Protein AF-A0A5K1HCT1-F1 (afdb_monomer_lite)

Sequence (72 aa):
MGKLLILSLLVLLVVGDKVLVILDNKQLEQTHSQFIELLKGEKNHQVEIAHSFGRNNIELKYYDRFRYDHIV

Secondary structure (DSSP, 8-state):
-HHHHHHHHHHHTT--EEEEEEESSTHHHHHTHHHHHHHHHSTTEEEEEEESSSS-----EETTEES-SEE-

pLDDT: mean 82.41, std 13.59, range [52.78, 97.12]

Structure (mmCIF, N/CA/C/O backbone):
data_AF-A0A5K1HCT1-F1
#
_entry.id   AF-A0A5K1HCT1-F1
#
loop_
_atom_site.group_PDB
_atom_site.id
_atom_site.type_symbol
_atom_site.label_atom_id
_atom_site.label_alt_id
_atom_site.label_comp_id
_atom_site.label_asym_id
_atom_site.label_entity_id
_atom_site.label_seq_id
_atom_site.pdbx_PDB_ins_code
_atom_site.Cartn_x
_atom_site.Cartn_y
_atom_site.Cartn_z
_atom_site.occupancy
_atom_site.B_iso_or_equiv
_atom_site.auth_seq_id
_atom_site.auth_comp_id
_atom_site.auth_asym_id
_atom_site.auth_atom_id
_atom_site.pdbx_PDB_model_num
ATOM 1 N N . MET A 1 1 ? 37.513 -7.550 -10.948 1.00 52.78 1 MET A N 1
ATOM 2 C CA . MET A 1 1 ? 36.331 -8.426 -11.130 1.00 52.78 1 MET A CA 1
ATOM 3 C C . MET A 1 1 ? 35.475 -8.574 -9.866 1.00 52.78 1 MET A C 1
ATOM 5 O O . MET A 1 1 ? 34.271 -8.416 -9.985 1.00 52.78 1 MET A O 1
ATOM 9 N N . GLY A 1 2 ? 36.033 -8.760 -8.659 1.00 57.66 2 GLY A N 1
ATOM 10 C CA . GLY A 1 2 ? 35.228 -8.942 -7.428 1.00 57.66 2 GLY A CA 1
ATOM 11 C C . GLY A 1 2 ? 34.277 -7.793 -7.040 1.00 57.66 2 GLY A C 1
ATOM 12 O O . GLY A 1 2 ? 33.201 -8.044 -6.514 1.00 57.66 2 GLY A O 1
ATOM 13 N N . LYS A 1 3 ? 34.608 -6.533 -7.366 1.00 58.34 3 LYS A N 1
ATOM 14 C CA . LYS A 1 3 ? 33.748 -5.370 -7.057 1.00 58.34 3 LYS A CA 1
ATOM 15 C C . LYS A 1 3 ? 32.437 -5.330 -7.869 1.00 58.34 3 LYS A C 1
ATOM 17 O O . LYS A 1 3 ? 31.438 -4.837 -7.365 1.00 58.34 3 LYS A O 1
ATOM 22 N N . LEU A 1 4 ? 32.424 -5.879 -9.090 1.00 63.62 4 LEU A N 1
ATOM 23 C CA . LEU A 1 4 ? 31.226 -5.946 -9.949 1.00 63.62 4 LEU A CA 1
ATOM 24 C C . LEU A 1 4 ? 30.242 -7.038 -9.490 1.00 63.62 4 LEU A C 1
ATOM 26 O O . LEU A 1 4 ? 29.030 -6.874 -9.618 1.00 63.62 4 LEU A O 1
ATOM 30 N N . LEU A 1 5 ? 30.753 -8.126 -8.905 1.00 61.53 5 LEU A N 1
ATOM 31 C CA . LEU A 1 5 ? 29.931 -9.197 -8.329 1.00 61.53 5 LEU A CA 1
ATOM 32 C C . LEU A 1 5 ? 29.175 -8.730 -7.077 1.00 61.53 5 LEU A C 1
ATOM 34 O O . LEU A 1 5 ? 28.011 -9.060 -6.900 1.00 61.53 5 LEU A O 1
ATOM 38 N N . ILE A 1 6 ? 29.803 -7.898 -6.244 1.00 65.94 6 ILE A N 1
ATOM 39 C CA . ILE A 1 6 ? 29.156 -7.331 -5.050 1.00 65.94 6 ILE A CA 1
ATOM 40 C C . ILE A 1 6 ? 28.043 -6.350 -5.448 1.00 65.94 6 ILE A C 1
ATOM 42 O O . ILE A 1 6 ? 26.969 -6.359 -4.854 1.00 65.94 6 ILE A O 1
ATOM 46 N N . LEU A 1 7 ? 28.274 -5.538 -6.485 1.00 59.78 7 LEU A N 1
ATOM 47 C CA . LEU A 1 7 ? 27.279 -4.585 -6.977 1.00 59.78 7 LEU A CA 1
ATOM 48 C C . LEU A 1 7 ? 26.058 -5.291 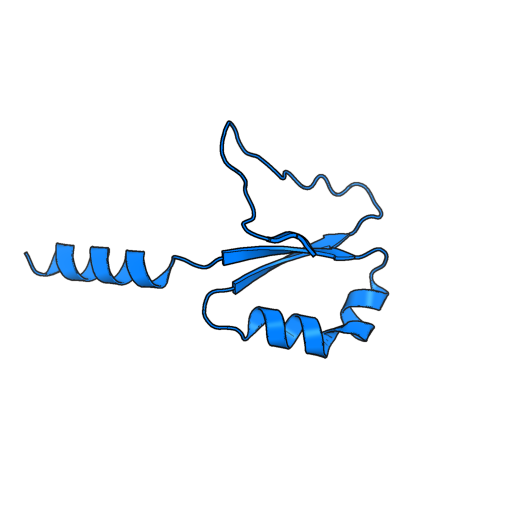-7.594 1.00 59.78 7 LEU A C 1
ATOM 50 O O . LEU A 1 7 ? 24.930 -4.894 -7.333 1.00 59.78 7 LEU A O 1
ATOM 54 N N . SER A 1 8 ? 26.267 -6.364 -8.364 1.00 61.28 8 SER A N 1
ATOM 55 C CA . SER A 1 8 ? 25.170 -7.159 -8.946 1.00 61.28 8 SER A CA 1
ATOM 56 C C . SER A 1 8 ? 24.376 -7.942 -7.894 1.00 61.28 8 SER A C 1
ATOM 58 O O . SER A 1 8 ? 23.155 -8.032 -8.003 1.00 61.28 8 SER A O 1
ATOM 60 N N . LEU A 1 9 ? 25.033 -8.427 -6.837 1.00 57.91 9 LEU A N 1
ATOM 61 C CA . LEU A 1 9 ? 24.366 -9.068 -5.7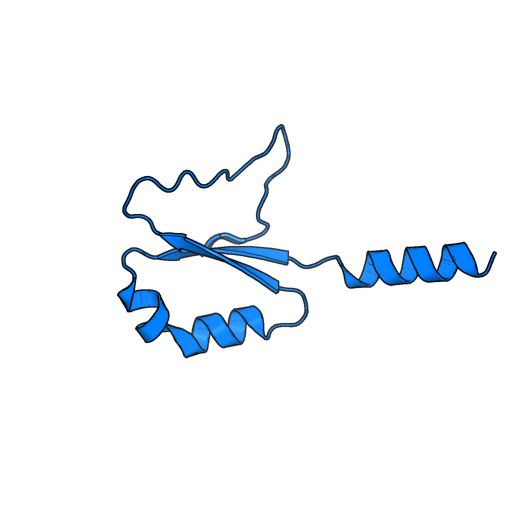00 1.00 57.91 9 LEU A CA 1
ATOM 62 C C . LEU A 1 9 ? 23.511 -8.075 -4.887 1.00 57.91 9 LEU A C 1
ATOM 64 O O . LEU A 1 9 ? 22.416 -8.420 -4.452 1.00 57.91 9 LEU A O 1
ATOM 68 N N . LEU A 1 10 ? 23.974 -6.829 -4.727 1.00 57.97 10 LEU A N 1
ATOM 69 C CA . LEU A 1 10 ? 23.208 -5.753 -4.082 1.00 57.97 10 LEU A CA 1
ATOM 70 C C . LEU A 1 10 ? 21.976 -5.337 -4.897 1.00 57.97 10 LEU A C 1
ATOM 72 O O . LEU A 1 10 ? 20.936 -5.060 -4.312 1.00 57.97 10 LEU A O 1
ATOM 76 N N . VAL A 1 11 ? 22.064 -5.327 -6.230 1.00 57.91 11 VAL A N 1
ATOM 77 C CA . VAL A 1 11 ? 20.922 -5.001 -7.106 1.00 57.91 11 VAL A CA 1
ATOM 78 C C . VAL A 1 11 ? 19.815 -6.057 -7.003 1.00 57.91 11 VAL A C 1
ATOM 80 O O . VAL A 1 11 ? 18.641 -5.701 -6.990 1.00 57.91 11 VAL A O 1
ATOM 83 N N . LEU 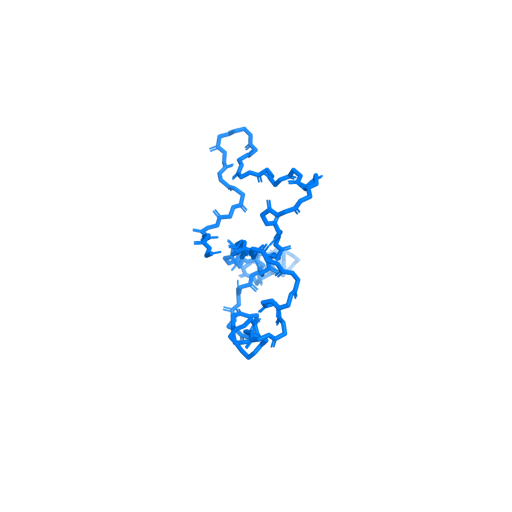A 1 12 ? 20.172 -7.338 -6.856 1.00 53.44 12 LEU A N 1
ATOM 84 C CA . LEU A 1 12 ? 19.214 -8.436 -6.657 1.00 53.44 12 LEU A CA 1
ATOM 85 C C . LEU A 1 12 ? 18.474 -8.370 -5.310 1.00 53.44 12 LEU A C 1
ATOM 87 O O . LEU A 1 12 ? 17.336 -8.816 -5.224 1.00 53.44 12 LEU A O 1
ATOM 91 N N . LEU A 1 13 ? 19.093 -7.799 -4.273 1.00 54.09 13 LEU A N 1
ATOM 92 C CA . LEU A 1 13 ? 18.493 -7.656 -2.938 1.00 54.09 13 LEU A CA 1
ATOM 93 C C . LEU A 1 13 ? 17.496 -6.488 -2.827 1.00 54.09 13 LEU A C 1
ATOM 95 O O . LEU A 1 13 ? 16.831 -6.356 -1.804 1.00 54.09 13 LEU A O 1
ATOM 99 N N . VAL A 1 14 ? 17.398 -5.633 -3.851 1.00 57.72 14 VAL A N 1
ATOM 100 C CA . VAL A 1 14 ? 16.598 -4.390 -3.833 1.00 57.72 14 VAL A CA 1
ATOM 101 C C . VAL A 1 14 ? 15.433 -4.442 -4.836 1.00 57.72 14 VAL A C 1
ATOM 103 O O . VAL A 1 14 ? 14.795 -3.430 -5.114 1.00 57.72 14 VAL A O 1
ATOM 106 N N . VAL A 1 15 ? 15.107 -5.617 -5.380 1.00 65.75 15 VAL A N 1
ATOM 107 C CA . VAL A 1 15 ? 13.896 -5.794 -6.197 1.00 65.75 15 VAL A CA 1
ATOM 108 C C . VAL A 1 15 ? 12.766 -6.218 -5.271 1.00 65.75 15 VAL A C 1
ATOM 110 O O . VAL A 1 15 ? 12.577 -7.401 -5.007 1.00 65.75 15 VAL A O 1
ATOM 113 N N . GLY A 1 16 ? 12.092 -5.223 -4.703 1.00 74.88 16 GLY A N 1
ATOM 114 C CA . GLY A 1 16 ? 10.898 -5.435 -3.908 1.00 74.88 16 GLY A CA 1
ATOM 115 C C . GLY A 1 16 ? 9.657 -4.858 -4.559 1.00 74.88 16 GLY A C 1
ATOM 116 O O . GLY A 1 16 ? 9.736 -3.752 -5.098 1.00 74.88 16 GLY A O 1
ATOM 117 N N . ASP A 1 17 ? 8.549 -5.596 -4.493 1.00 88.44 17 ASP A N 1
ATOM 118 C CA . ASP A 1 17 ? 7.263 -5.161 -5.023 1.00 88.44 17 ASP A CA 1
ATOM 119 C C . ASP A 1 17 ? 6.779 -3.959 -4.219 1.00 88.44 17 ASP A C 1
ATOM 121 O O . ASP A 1 17 ? 6.721 -3.965 -2.981 1.00 88.44 17 ASP A O 1
ATOM 125 N N . LYS A 1 18 ? 6.456 -2.888 -4.931 1.00 91.06 18 LYS A N 1
ATOM 126 C CA . LYS A 1 18 ? 5.939 -1.662 -4.338 1.00 91.06 18 LYS A CA 1
ATOM 127 C C . LYS A 1 18 ? 4.432 -1.775 -4.218 1.00 91.06 18 LYS A C 1
ATOM 129 O O . LYS A 1 18 ? 3.727 -1.824 -5.225 1.00 91.06 18 LYS A O 1
ATOM 134 N N . VAL A 1 19 ? 3.941 -1.773 -2.986 1.00 93.25 19 VAL A N 1
ATOM 135 C CA . VAL A 1 19 ? 2.517 -1.899 -2.672 1.00 93.25 19 VAL A CA 1
ATOM 136 C C . VAL A 1 19 ? 2.013 -0.567 -2.140 1.00 93.25 19 VAL A C 1
ATOM 138 O O . VAL A 1 19 ? 2.517 -0.069 -1.134 1.00 93.25 19 VAL A O 1
ATOM 141 N N . LEU A 1 20 ? 1.007 0.005 -2.793 1.00 94.12 20 LEU A N 1
ATOM 142 C CA . LEU A 1 20 ? 0.281 1.164 -2.283 1.00 94.12 20 LEU A CA 1
ATOM 143 C C . LEU A 1 20 ? -0.978 0.695 -1.553 1.00 94.12 20 LEU A C 1
ATOM 145 O O . LEU A 1 20 ? -1.809 0.019 -2.151 1.00 94.12 20 LEU A O 1
ATOM 149 N N . VAL A 1 21 ? -1.140 1.091 -0.293 1.00 93.94 21 VAL A N 1
ATOM 150 C CA . VAL A 1 21 ? -2.358 0.856 0.493 1.00 93.94 21 VAL A CA 1
ATOM 151 C C . VAL A 1 21 ? -3.097 2.178 0.660 1.00 93.94 21 VAL A C 1
ATOM 153 O O . VAL A 1 21 ? -2.552 3.116 1.250 1.00 93.94 21 VAL A O 1
ATOM 156 N N . ILE A 1 22 ? -4.329 2.267 0.159 1.00 93.12 22 ILE A N 1
ATOM 157 C CA . ILE A 1 22 ? -5.148 3.484 0.236 1.00 93.12 22 ILE A CA 1
ATOM 158 C C . ILE A 1 22 ? -6.221 3.305 1.309 1.00 93.12 22 ILE A C 1
ATOM 160 O O . ILE A 1 22 ? -7.115 2.471 1.200 1.00 93.12 22 ILE A O 1
ATOM 164 N N . LEU A 1 23 ? -6.160 4.130 2.352 1.00 92.88 23 LEU A N 1
ATOM 165 C CA . LEU A 1 23 ? -7.063 4.049 3.496 1.00 92.88 23 LEU A CA 1
ATOM 166 C C . LEU A 1 23 ? -8.049 5.212 3.522 1.00 92.88 23 LEU A C 1
ATOM 168 O O . LEU A 1 23 ? -7.671 6.372 3.356 1.00 92.88 23 LEU A O 1
ATOM 172 N N . ASP A 1 24 ? -9.310 4.908 3.817 1.00 91.56 24 ASP A N 1
ATOM 173 C CA . ASP A 1 24 ? -10.373 5.914 3.833 1.00 91.56 24 ASP A CA 1
ATOM 174 C C . ASP A 1 24 ? -10.312 6.880 5.027 1.00 91.56 24 ASP A C 1
ATOM 176 O O . ASP A 1 24 ? -10.776 8.014 4.980 1.00 91.56 24 ASP A O 1
ATOM 180 N N . ASN A 1 25 ? -9.712 6.442 6.129 1.00 89.31 25 ASN A N 1
ATOM 181 C CA . ASN A 1 25 ? -9.498 7.257 7.316 1.00 89.31 25 ASN A CA 1
ATOM 182 C C . ASN A 1 25 ? -8.270 6.753 8.091 1.00 89.31 25 ASN A C 1
ATOM 184 O O . ASN A 1 25 ? -7.820 5.621 7.908 1.00 89.31 25 ASN A O 1
ATOM 188 N N . LYS A 1 26 ? -7.736 7.589 8.988 1.00 88.25 26 LYS A N 1
ATOM 189 C CA . LYS A 1 26 ? -6.541 7.258 9.784 1.00 88.25 26 LYS A CA 1
ATOM 190 C C . LYS A 1 26 ? -6.763 6.100 10.768 1.00 88.25 26 LYS A C 1
ATOM 192 O O . LYS A 1 26 ? -5.819 5.41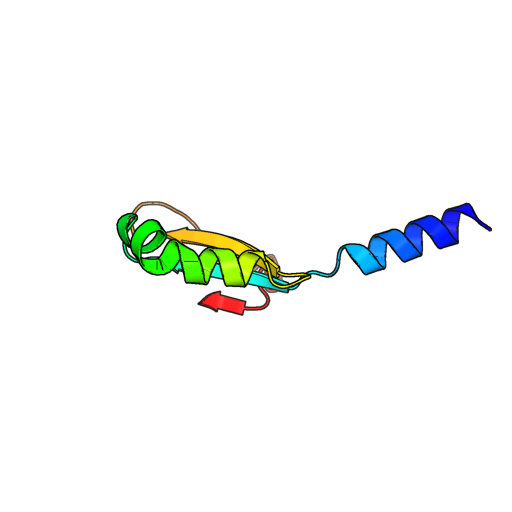4 11.143 1.00 88.25 26 LYS A O 1
ATOM 197 N N . GLN A 1 27 ? -8.003 5.868 11.200 1.00 92.94 27 GLN A N 1
ATOM 198 C CA . GLN A 1 27 ? -8.316 4.803 12.156 1.00 92.94 27 GLN A CA 1
ATOM 199 C C . GLN A 1 27 ? -8.089 3.412 11.545 1.00 92.94 27 GLN A C 1
ATOM 201 O O . GLN A 1 27 ? -7.686 2.492 12.256 1.00 92.94 27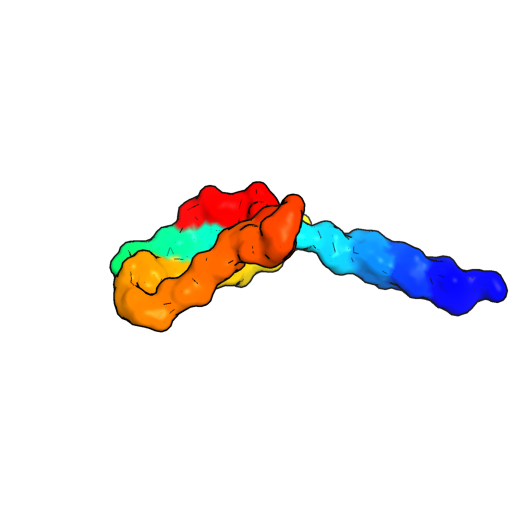 GLN A O 1
ATOM 206 N N . LEU A 1 28 ? -8.262 3.271 10.226 1.00 92.94 28 LEU A N 1
ATOM 207 C CA . LEU A 1 28 ? -8.056 2.005 9.524 1.00 92.94 28 LEU A CA 1
ATOM 208 C C . LEU A 1 28 ? -6.619 1.481 9.618 1.00 92.94 28 LEU A C 1
ATOM 210 O O . LEU A 1 28 ? -6.450 0.263 9.613 1.00 92.94 28 LEU A O 1
ATOM 214 N N . GLU A 1 29 ? -5.615 2.353 9.777 1.00 91.69 29 GLU A N 1
ATOM 215 C CA . GLU A 1 29 ? -4.227 1.931 10.024 1.00 91.69 29 GLU A CA 1
ATOM 216 C C . GLU A 1 29 ? -4.108 1.117 11.315 1.00 91.69 29 GLU A C 1
ATOM 218 O O . GLU A 1 29 ? -3.388 0.124 11.370 1.00 91.69 29 GLU A O 1
ATOM 223 N N . GLN A 1 30 ? -4.831 1.526 12.360 1.00 93.94 30 GLN A N 1
ATOM 224 C CA . GLN A 1 30 ? -4.812 0.848 13.653 1.00 93.94 30 GLN A CA 1
ATOM 225 C C . GLN A 1 30 ? -5.651 -0.426 13.605 1.00 93.94 30 GLN A C 1
ATOM 227 O O . GLN A 1 30 ? -5.193 -1.485 14.042 1.00 93.94 30 GLN A O 1
ATOM 232 N N . THR A 1 31 ? -6.855 -0.339 13.032 1.00 97.12 31 THR A N 1
ATOM 233 C CA . THR A 1 31 ? -7.779 -1.476 12.912 1.00 97.12 31 THR A CA 1
ATOM 234 C C . THR A 1 31 ? -7.173 -2.625 12.108 1.00 97.12 31 THR A C 1
ATOM 236 O O . THR A 1 31 ? -7.354 -3.780 12.479 1.00 97.12 31 THR A O 1
ATOM 239 N N . HIS A 1 32 ? -6.410 -2.320 11.054 1.00 95.62 32 HIS A N 1
ATOM 240 C CA . HIS A 1 32 ? -5.781 -3.314 10.178 1.00 95.62 32 HIS A CA 1
ATOM 241 C C . HIS A 1 32 ? -4.264 -3.401 10.384 1.00 95.62 32 HIS A C 1
ATOM 243 O O . HIS A 1 32 ? -3.543 -3.858 9.499 1.00 95.62 32 HIS A O 1
ATOM 249 N N . SER A 1 33 ? -3.770 -2.987 11.553 1.00 94.12 33 SER A N 1
ATOM 250 C CA . SER A 1 33 ? -2.335 -2.939 11.864 1.00 94.12 33 SER A CA 1
ATOM 251 C C . SER A 1 33 ? -1.642 -4.284 11.653 1.00 94.12 33 SER A C 1
ATOM 253 O O . SER A 1 33 ? -0.606 -4.332 11.003 1.00 94.12 33 SER A O 1
ATOM 255 N N . GLN A 1 34 ? -2.263 -5.386 12.080 1.00 94.25 34 GLN A N 1
ATOM 256 C CA . GLN A 1 34 ? -1.737 -6.740 11.872 1.00 94.25 34 GLN A CA 1
ATOM 257 C C . GLN A 1 34 ? -1.597 -7.098 10.388 1.00 94.25 34 GLN A C 1
ATOM 259 O O . GLN A 1 34 ? -0.596 -7.674 9.980 1.00 94.25 34 GLN A O 1
ATOM 264 N N . PHE A 1 35 ? -2.580 -6.738 9.560 1.00 91.69 35 PHE A N 1
ATOM 265 C CA . PHE A 1 35 ? -2.518 -6.973 8.117 1.00 91.69 35 PHE A CA 1
ATOM 266 C C . PHE A 1 35 ? -1.415 -6.135 7.465 1.00 91.69 35 PHE A C 1
ATOM 268 O O . PHE A 1 35 ? -0.635 -6.649 6.668 1.00 91.69 35 PHE A O 1
ATOM 275 N N . ILE A 1 36 ? -1.306 -4.862 7.850 1.00 92.19 36 ILE A N 1
ATOM 276 C CA . ILE A 1 36 ? -0.261 -3.954 7.367 1.00 92.19 36 ILE A CA 1
ATOM 277 C C . ILE A 1 36 ? 1.130 -4.448 7.796 1.00 92.19 36 ILE A C 1
ATOM 279 O O . ILE A 1 36 ? 2.080 -4.360 7.020 1.00 92.19 36 ILE A O 1
ATOM 283 N N . GLU A 1 37 ? 1.270 -4.978 9.011 1.00 91.69 37 GLU A N 1
ATOM 284 C CA . GLU A 1 37 ? 2.512 -5.580 9.506 1.00 91.69 37 GLU A CA 1
ATOM 285 C C . GLU A 1 37 ? 2.872 -6.858 8.753 1.00 91.69 37 GLU A C 1
ATOM 287 O O . GLU A 1 37 ? 4.033 -7.026 8.386 1.00 91.69 37 GLU A O 1
ATOM 292 N N . LEU A 1 38 ? 1.897 -7.723 8.464 1.00 91.31 38 LEU A N 1
ATOM 293 C CA . LEU A 1 38 ? 2.111 -8.912 7.637 1.00 91.31 38 LEU A CA 1
ATOM 294 C C . LEU A 1 38 ? 2.561 -8.528 6.224 1.00 91.31 38 LEU A C 1
ATOM 296 O O . LEU A 1 38 ? 3.565 -9.049 5.750 1.00 91.31 38 LEU A O 1
ATOM 300 N N . LEU A 1 39 ? 1.891 -7.555 5.601 1.00 89.50 39 LEU A N 1
ATOM 301 C CA . LEU A 1 39 ? 2.273 -7.002 4.299 1.00 89.50 39 LEU A CA 1
ATOM 302 C C . LEU A 1 39 ? 3.709 -6.472 4.293 1.00 89.50 39 LEU A C 1
ATOM 304 O O . LEU A 1 39 ? 4.446 -6.740 3.352 1.00 89.50 39 LEU A O 1
ATOM 308 N N . LYS A 1 40 ? 4.116 -5.740 5.337 1.00 87.56 40 LYS A N 1
ATOM 309 C CA . LYS A 1 40 ? 5.488 -5.224 5.494 1.00 87.56 40 LYS A CA 1
ATOM 310 C C . LYS A 1 40 ? 6.507 -6.318 5.826 1.00 87.56 40 LYS A C 1
ATOM 312 O O . LYS A 1 40 ? 7.692 -6.148 5.551 1.00 87.56 40 LYS A O 1
ATOM 317 N N . GLY A 1 41 ? 6.064 -7.390 6.480 1.00 81.06 41 GLY A N 1
ATOM 318 C CA . GLY A 1 41 ? 6.883 -8.522 6.904 1.00 81.06 41 GLY A CA 1
ATOM 319 C C . GLY A 1 41 ? 7.137 -9.548 5.799 1.00 81.06 41 GLY A C 1
ATOM 320 O O . GLY A 1 41 ? 8.083 -10.333 5.914 1.00 81.06 41 GLY A O 1
ATOM 321 N N . GLU A 1 42 ? 6.340 -9.541 4.725 1.00 78.06 42 GLU A N 1
ATOM 322 C CA . GLU A 1 42 ? 6.631 -10.338 3.537 1.00 78.06 42 GLU A CA 1
ATOM 323 C C . GLU A 1 42 ? 7.923 -9.851 2.880 1.00 78.06 42 GLU A C 1
ATOM 325 O O . GLU A 1 42 ? 8.107 -8.672 2.562 1.00 78.06 42 GLU A O 1
ATOM 330 N N . LYS A 1 43 ? 8.867 -10.787 2.724 1.00 67.88 43 LYS A N 1
ATOM 331 C CA . LYS A 1 43 ? 10.182 -10.498 2.160 1.00 67.88 43 LYS A CA 1
ATOM 332 C C . LYS A 1 43 ? 9.973 -9.898 0.778 1.00 67.88 43 LYS A C 1
ATOM 334 O O . LYS A 1 43 ? 9.460 -10.580 -0.099 1.00 67.88 43 LYS A O 1
ATOM 339 N N . ASN A 1 44 ? 10.444 -8.663 0.624 1.00 76.12 44 ASN A N 1
ATOM 340 C CA . ASN A 1 44 ? 10.451 -7.869 -0.601 1.00 76.12 44 ASN A CA 1
ATOM 341 C C . ASN A 1 44 ? 9.249 -6.934 -0.811 1.00 76.12 44 ASN A C 1
ATOM 343 O O . ASN A 1 44 ? 9.244 -6.250 -1.820 1.00 76.12 44 ASN A O 1
ATOM 347 N N . HIS A 1 45 ? 8.297 -6.778 0.109 1.00 87.75 45 HIS A N 1
ATOM 348 C CA . HIS A 1 45 ? 7.284 -5.723 -0.054 1.00 87.75 45 HIS A CA 1
ATOM 349 C C . HIS A 1 45 ? 7.757 -4.356 0.461 1.00 87.75 45 HIS A C 1
ATOM 351 O O . HIS A 1 45 ? 8.162 -4.197 1.614 1.00 87.75 45 HIS A O 1
ATOM 357 N N . GLN A 1 46 ? 7.656 -3.334 -0.389 1.00 89.50 46 GLN A N 1
ATOM 358 C CA . GLN A 1 46 ? 7.800 -1.924 -0.022 1.00 89.50 46 GLN A CA 1
ATOM 359 C C . GLN A 1 46 ? 6.407 -1.297 0.066 1.00 89.50 46 GLN A C 1
ATOM 361 O O . GLN A 1 46 ? 5.832 -0.902 -0.946 1.00 89.50 46 GLN A O 1
ATOM 366 N N . VAL A 1 47 ? 5.857 -1.233 1.281 1.00 91.50 47 VAL A N 1
ATOM 367 C CA . VAL A 1 47 ? 4.484 -0.767 1.519 1.00 91.50 47 VAL A CA 1
ATOM 368 C C . VAL A 1 47 ? 4.450 0.741 1.776 1.00 91.50 47 VAL A C 1
ATOM 370 O O . VAL A 1 47 ? 5.013 1.217 2.766 1.00 91.50 47 VAL A O 1
ATOM 373 N N . GLU A 1 48 ? 3.738 1.479 0.928 1.00 92.00 48 GLU A N 1
ATOM 374 C CA . GLU A 1 48 ? 3.393 2.890 1.120 1.00 92.00 48 GLU A CA 1
ATOM 375 C C . GLU A 1 48 ? 1.923 3.009 1.538 1.00 92.00 48 GLU A C 1
ATOM 377 O O . GLU A 1 48 ? 1.048 2.403 0.926 1.00 92.00 48 GLU A O 1
ATOM 382 N N . ILE A 1 49 ? 1.647 3.785 2.589 1.00 91.62 49 ILE A N 1
ATOM 383 C CA . ILE A 1 49 ? 0.282 4.041 3.059 1.00 91.62 49 ILE A CA 1
ATOM 384 C C . ILE A 1 49 ? -0.111 5.443 2.632 1.00 91.62 49 ILE A C 1
ATOM 386 O O . ILE A 1 49 ? 0.581 6.415 2.944 1.00 91.62 49 ILE A O 1
ATOM 390 N N . ALA A 1 50 ? -1.250 5.540 1.966 1.00 91.81 50 ALA A N 1
ATOM 391 C CA . ALA A 1 50 ? -1.859 6.799 1.617 1.00 91.81 50 ALA A CA 1
ATOM 392 C C . ALA A 1 50 ? -3.307 6.856 2.098 1.00 91.81 50 ALA A C 1
ATOM 394 O O . ALA A 1 50 ? -3.914 5.861 2.490 1.00 91.81 50 ALA A O 1
ATOM 395 N N . HIS A 1 51 ? -3.861 8.060 2.072 1.00 90.62 51 HIS A N 1
ATOM 396 C CA . HIS A 1 51 ? -5.198 8.335 2.560 1.00 90.62 51 HIS A CA 1
ATOM 397 C C . HIS A 1 51 ? -6.060 8.894 1.436 1.00 90.62 51 HIS A C 1
ATOM 399 O O . HIS A 1 51 ? -5.615 9.803 0.735 1.00 90.62 51 HIS A O 1
ATOM 405 N N . SER A 1 52 ? -7.282 8.375 1.284 1.00 87.50 52 SER A N 1
ATOM 406 C CA . SER A 1 52 ? -8.257 8.887 0.304 1.00 87.50 52 SER A CA 1
ATOM 407 C C . SER A 1 52 ? -8.706 10.319 0.634 1.00 87.50 52 SER A C 1
ATOM 409 O O . SER A 1 52 ? -9.170 11.052 -0.239 1.00 87.50 52 SER A O 1
ATOM 411 N N . PHE A 1 53 ? -8.569 10.717 1.903 1.00 81.38 53 PHE A N 1
ATOM 412 C CA . PHE A 1 53 ? -8.991 12.003 2.432 1.00 81.38 53 PHE A CA 1
ATOM 413 C C . PHE A 1 53 ? -7.819 12.990 2.537 1.00 81.38 53 PHE A C 1
ATOM 415 O O . PHE A 1 53 ? -6.675 12.629 2.817 1.00 81.38 53 PHE A O 1
ATOM 422 N N . GLY A 1 54 ? -8.122 14.278 2.373 1.00 75.06 54 GLY A N 1
ATOM 423 C CA . GLY A 1 54 ? -7.131 15.356 2.409 1.00 75.06 54 GLY A CA 1
ATOM 424 C C . GLY A 1 54 ? -6.515 15.666 1.041 1.00 75.06 54 GLY A C 1
ATOM 425 O O . GLY A 1 54 ? -6.945 15.161 0.010 1.00 75.06 54 GLY A O 1
ATOM 426 N N . ARG A 1 55 ? -5.522 16.563 1.017 1.00 65.25 55 ARG A N 1
ATOM 427 C CA . ARG A 1 55 ? -4.808 16.966 -0.211 1.00 65.25 55 ARG A CA 1
ATOM 428 C C . ARG A 1 55 ? -3.509 16.178 -0.386 1.00 65.25 55 ARG A C 1
ATOM 430 O O . ARG A 1 55 ? -2.442 16.773 -0.512 1.00 65.25 55 ARG A O 1
ATOM 437 N N . ASN A 1 56 ? -3.597 14.852 -0.365 1.00 70.38 56 ASN A N 1
ATOM 438 C CA . ASN A 1 56 ? -2.462 13.997 -0.697 1.00 70.38 56 ASN A CA 1
ATOM 439 C C . ASN A 1 56 ? -2.519 13.654 -2.187 1.00 70.38 56 ASN A C 1
ATOM 441 O O . ASN A 1 56 ? -3.404 12.931 -2.634 1.00 70.38 56 ASN A O 1
ATOM 445 N N . ASN A 1 57 ? -1.577 14.187 -2.964 1.00 81.12 57 ASN A N 1
ATOM 446 C CA . ASN A 1 57 ? -1.426 13.815 -4.366 1.00 81.12 57 ASN A CA 1
ATOM 447 C C . ASN A 1 57 ? -0.563 12.555 -4.441 1.00 81.12 57 ASN A C 1
ATOM 449 O O . ASN A 1 57 ? 0.650 12.628 -4.250 1.00 81.12 57 ASN A O 1
ATOM 453 N N . ILE A 1 58 ? -1.191 11.413 -4.716 1.00 84.94 58 ILE A N 1
ATOM 454 C CA . ILE A 1 58 ? -0.484 10.154 -4.955 1.00 84.94 58 ILE A CA 1
ATOM 455 C C . ILE A 1 58 ? -0.253 10.028 -6.457 1.00 84.94 58 ILE A C 1
ATOM 457 O O . ILE A 1 58 ? -1.191 9.969 -7.251 1.00 84.94 58 ILE A O 1
ATOM 461 N N . GLU A 1 59 ? 1.010 10.000 -6.859 1.00 89.31 59 GLU A N 1
ATOM 462 C CA . GLU A 1 59 ? 1.386 9.815 -8.256 1.00 89.31 59 GLU A CA 1
ATOM 463 C C . GLU A 1 59 ? 1.505 8.316 -8.562 1.00 89.31 59 GLU A C 1
ATOM 465 O O . GLU A 1 59 ? 2.420 7.6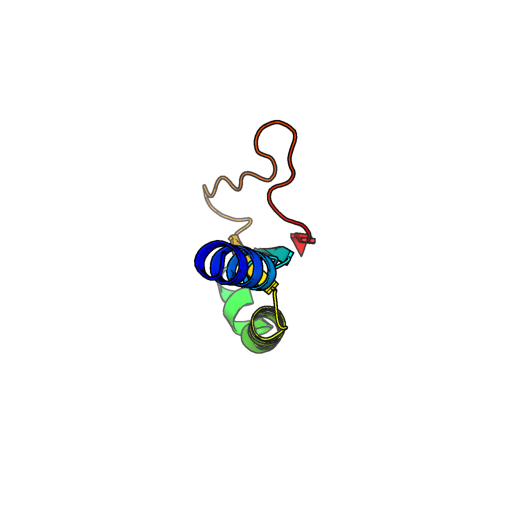46 -8.086 1.00 89.31 59 GLU A O 1
ATOM 470 N N . LEU A 1 60 ? 0.580 7.786 -9.368 1.00 90.62 60 LEU A N 1
ATOM 471 C CA . LEU A 1 60 ? 0.533 6.358 -9.725 1.00 90.62 60 LEU A CA 1
ATOM 472 C C . LEU A 1 60 ? 1.484 5.985 -10.875 1.00 90.62 60 LEU A C 1
ATOM 474 O O . LEU A 1 60 ? 1.834 4.816 -11.054 1.00 90.62 60 LEU A O 1
ATOM 478 N N . LYS A 1 61 ? 1.898 6.974 -11.672 1.00 92.69 61 LYS A N 1
ATOM 479 C CA . LYS A 1 61 ? 2.705 6.787 -12.879 1.00 92.69 61 LYS A CA 1
ATOM 480 C C . LYS A 1 61 ? 3.700 7.929 -13.013 1.00 92.69 61 LYS A C 1
ATOM 482 O O . LYS A 1 61 ? 3.321 9.081 -12.852 1.00 92.69 61 LYS A O 1
ATOM 487 N N . TYR A 1 62 ? 4.935 7.606 -13.378 1.00 88.62 62 TYR A N 1
ATOM 488 C CA . TYR A 1 62 ? 5.943 8.590 -13.762 1.00 88.62 62 TYR A CA 1
ATOM 489 C C . TYR A 1 62 ? 6.412 8.274 -15.189 1.00 88.62 62 TYR A C 1
ATOM 491 O O . TYR A 1 62 ? 6.945 7.192 -15.450 1.00 88.62 62 TYR A O 1
ATOM 499 N N . TYR A 1 63 ? 6.155 9.191 -16.129 1.00 90.19 63 TYR A N 1
ATOM 500 C CA . TYR A 1 63 ? 6.234 8.945 -17.578 1.00 90.19 63 TYR A CA 1
ATOM 501 C C . TYR A 1 63 ? 5.410 7.716 -18.012 1.00 90.19 63 TYR A C 1
ATOM 503 O O . TYR A 1 63 ? 4.192 7.705 -17.848 1.00 90.19 63 TYR A O 1
ATOM 511 N N . ASP A 1 64 ? 6.065 6.680 -18.548 1.00 91.12 64 ASP A N 1
ATOM 512 C CA . ASP A 1 64 ? 5.462 5.429 -19.021 1.00 91.12 64 ASP A CA 1
ATOM 513 C C . ASP A 1 64 ? 5.645 4.244 -18.073 1.00 91.12 64 ASP A C 1
ATOM 515 O O . ASP A 1 64 ? 5.471 3.093 -18.465 1.00 91.12 64 ASP A O 1
ATOM 519 N N . ARG A 1 65 ? 5.965 4.512 -16.802 1.00 88.81 65 ARG A N 1
ATOM 520 C CA . ARG A 1 65 ? 6.166 3.466 -15.793 1.00 88.81 65 ARG A CA 1
ATOM 521 C C . ARG A 1 65 ? 5.198 3.617 -14.630 1.00 88.81 65 ARG A C 1
ATOM 523 O O . ARG A 1 65 ? 5.064 4.708 -14.072 1.00 88.81 65 ARG A O 1
ATOM 530 N N . PHE A 1 66 ? 4.555 2.512 -14.260 1.00 92.88 66 PHE A N 1
ATOM 531 C CA . PHE A 1 66 ? 3.794 2.418 -13.018 1.00 92.88 66 PHE A CA 1
ATOM 532 C C . PHE A 1 66 ? 4.746 2.500 -11.826 1.00 92.88 66 PHE A C 1
ATOM 534 O O . PHE A 1 66 ? 5.861 1.976 -11.870 1.00 92.88 66 PHE A O 1
ATOM 541 N N . ARG A 1 67 ? 4.330 3.233 -10.792 1.00 91.06 67 ARG A N 1
ATOM 542 C CA . ARG A 1 67 ? 5.138 3.457 -9.586 1.00 91.06 67 ARG A CA 1
ATOM 543 C C . ARG A 1 67 ? 5.001 2.336 -8.558 1.00 91.06 67 ARG A C 1
ATOM 545 O O . ARG A 1 67 ? 5.924 2.144 -7.769 1.00 91.06 67 ARG A O 1
ATOM 552 N N . TYR A 1 68 ? 3.868 1.644 -8.596 1.00 92.94 68 TYR A N 1
ATOM 553 C CA . TYR A 1 68 ? 3.488 0.560 -7.703 1.00 92.94 68 TYR A CA 1
ATOM 554 C C . TYR A 1 68 ? 3.140 -0.670 -8.535 1.00 92.94 68 TYR A C 1
ATOM 556 O O . TYR A 1 68 ? 2.518 -0.543 -9.593 1.00 92.94 68 TYR A O 1
ATOM 564 N N . ASP A 1 69 ? 3.535 -1.833 -8.037 1.00 92.56 69 ASP A N 1
ATOM 565 C CA . ASP A 1 69 ? 3.243 -3.137 -8.629 1.00 92.56 69 ASP A CA 1
ATOM 566 C C . ASP A 1 69 ? 1.857 -3.630 -8.182 1.00 92.56 69 ASP A C 1
ATOM 568 O O . ASP A 1 69 ? 1.141 -4.285 -8.943 1.00 92.56 69 ASP A O 1
ATOM 572 N N . HIS A 1 70 ? 1.433 -3.227 -6.976 1.00 92.56 70 HIS A N 1
ATOM 573 C CA . HIS A 1 70 ? 0.127 -3.544 -6.402 1.00 92.56 70 HIS A CA 1
ATOM 574 C C . HIS A 1 70 ? -0.528 -2.322 -5.750 1.00 92.56 70 HIS A C 1
ATOM 576 O O . HIS A 1 70 ? 0.146 -1.455 -5.191 1.00 92.56 70 HIS A O 1
ATOM 582 N N . ILE A 1 71 ? -1.861 -2.282 -5.795 1.00 93.25 71 ILE A N 1
ATOM 583 C CA . ILE A 1 71 ? -2.687 -1.291 -5.099 1.00 93.25 71 ILE A CA 1
ATOM 584 C C . ILE A 1 71 ? -3.772 -2.046 -4.332 1.00 93.25 71 ILE A C 1
ATOM 586 O O . ILE A 1 71 ? -4.425 -2.920 -4.910 1.00 93.25 71 ILE A O 1
ATOM 590 N N . VAL A 1 72 ? -3.935 -1.708 -3.052 1.00 90.06 72 VAL A N 1
ATOM 591 C CA . VAL A 1 72 ? -4.914 -2.287 -2.118 1.00 90.06 72 VAL A CA 1
ATOM 592 C C . VAL A 1 72 ? -5.765 -1.184 -1.507 1.00 90.06 72 VAL A C 1
ATOM 594 O O . VAL A 1 72 ? -5.182 -0.175 -1.043 1.00 90.06 72 VAL A O 1
#

Foldseek 3Di:
DVVVVVVVVVVVQQQAFEEEEEAADPVVCVVCVVVVVVQVVPRRYDYDYHYPDDPDDDDQDDPPDGPGPYYD

Organism: NCBI:txid210225

Radius of gyration: 15.86 Å; chains: 1; bounding box: 47×28×33 Å